Protein AF-A0A849FY72-F1 (afdb_monomer)

Radius of gyration: 19.57 Å; Cα contacts (8 Å, |Δi|>4): 69; chains: 1; bounding box: 39×29×53 Å

Mean predicted aligned error: 6.71 Å

Secondary structure (DSSP, 8-state):
-HHHHHHHHHHTHHHHS-----TTT--HHHHHHHHHHHHHHHHHHHHHHHHHHHHHHHHHHHHHT-TTB-TTT-PBPPHHHHHH-TT--S-TTGGG-

Foldseek 3Di:
DLVVLVVVCVVLVVLQDDDDDDPPDDDPVNVVVSVVSNVVSVVVNVVSVVLNVLVVVLVVCVVVVNQQAAPPPRHGADPVVCVVPVSDRHHPVVVVD

Sequence (97 aa):
MEQELESETAQTKTSRNTVTLDQQSTGRLTRMDALQQQAMANASEARRRALRTRIKAARARMDEGEYGYCLECGEEIPLDRLTFDPTLPTCLTCARG

pLDDT: mean 87.74, std 10.04, range [58.16, 96.56]

Solvent-accessible surface area (backbone atoms only — not comparable to full-atom values): 5658 Å² total; per-residue (Å²): 107,67,69,52,54,51,51,52,53,62,71,49,47,71,56,51,48,83,86,78,73,67,80,90,80,64,57,78,66,60,55,53,51,47,51,50,50,24,52,53,42,45,53,53,46,54,52,49,52,53,49,49,53,33,47,53,52,35,48,51,30,50,78,71,69,51,56,58,40,10,80,83,80,65,46,75,36,57,63,72,54,43,72,75,42,67,45,66,56,55,27,78,64,70,72,68,110

Nearest PDB structures (foldseek):
  4ijj-assembly1_A  TM=7.712E-01  e=1.490E-04  Pseudomonas aeruginosa UCBPP-PA14
  1tjl-assembly1_A  TM=8.350E-01  e=8.668E-04  Escherichia coli
  4ijj-assembly3_C  TM=7.510E-01  e=1.526E-03  Pseudomonas aeruginosa UCBPP-PA14
  6ptg-assembly2_A  TM=7.294E-01  e=1.294E-02  Chlamydia trachomatis
  6ptg-assembly3_B  TM=6.594E-01  e=1.887E-02  Chlamydia trachomatis

Structure (mmCIF, N/CA/C/O backbone):
data_AF-A0A849FY72-F1
#
_entry.id   AF-A0A849FY72-F1
#
loop_
_atom_site.group_PDB
_atom_site.id
_atom_site.type_symbol
_atom_site.label_atom_id
_atom_site.label_alt_id
_atom_site.label_comp_id
_atom_site.label_asym_id
_atom_site.label_entity_id
_atom_site.label_seq_id
_atom_site.pdbx_PDB_ins_code
_atom_site.Cartn_x
_atom_site.Cartn_y
_atom_site.Cartn_z
_atom_site.occupancy
_atom_site.B_iso_or_equiv
_atom_site.auth_seq_id
_atom_site.auth_comp_id
_atom_site.auth_asym_id
_atom_site.auth_atom_id
_atom_site.pdbx_PDB_model_num
ATOM 1 N N . MET A 1 1 ? -8.100 -8.263 -4.331 1.00 72.31 1 MET A N 1
ATOM 2 C CA . MET A 1 1 ? -6.969 -7.421 -3.883 1.00 72.31 1 MET A CA 1
ATOM 3 C C . MET A 1 1 ? -5.700 -8.213 -3.556 1.00 72.31 1 MET A C 1
ATOM 5 O O . MET A 1 1 ? -4.805 -8.175 -4.379 1.00 72.31 1 MET A O 1
ATOM 9 N N . GLU A 1 2 ? -5.551 -8.955 -2.447 1.00 81.50 2 GLU A N 1
ATOM 10 C CA . GLU A 1 2 ? -4.250 -9.620 -2.164 1.00 81.50 2 GLU A CA 1
ATOM 11 C C . GLU A 1 2 ? -3.858 -10.690 -3.201 1.00 81.50 2 GLU A C 1
ATOM 13 O O . GLU A 1 2 ? -2.770 -10.620 -3.770 1.00 81.50 2 GLU A O 1
ATOM 18 N N . GLN A 1 3 ? -4.763 -11.629 -3.500 1.00 81.31 3 GLN A N 1
ATOM 19 C CA . GLN A 1 3 ? -4.547 -12.665 -4.526 1.00 81.31 3 GLN A CA 1
ATOM 20 C C . GLN A 1 3 ? -4.300 -12.068 -5.919 1.00 81.31 3 GLN A C 1
ATOM 22 O O . GLN A 1 3 ? -3.534 -12.594 -6.720 1.00 81.31 3 GLN A O 1
ATOM 27 N N . GLU A 1 4 ? -4.928 -10.931 -6.196 1.00 84.56 4 GLU A N 1
ATOM 28 C CA . GLU A 1 4 ? -4.759 -10.189 -7.441 1.00 84.56 4 GLU A CA 1
ATOM 29 C C . GLU A 1 4 ? -3.345 -9.605 -7.533 1.00 84.56 4 GLU A C 1
ATOM 31 O O . GLU A 1 4 ? -2.637 -9.894 -8.496 1.00 84.56 4 GLU A O 1
ATOM 36 N N . LEU A 1 5 ? -2.865 -8.921 -6.486 1.00 82.88 5 LEU A N 1
ATOM 37 C CA . LEU A 1 5 ? -1.479 -8.445 -6.401 1.00 82.88 5 LEU A CA 1
ATOM 38 C C . LEU A 1 5 ? -0.453 -9.581 -6.529 1.00 82.88 5 LEU A C 1
ATOM 40 O O . LEU A 1 5 ? 0.618 -9.392 -7.115 1.00 82.88 5 LEU A O 1
ATOM 44 N N . GLU A 1 6 ? -0.748 -10.749 -5.960 1.00 84.69 6 GLU A N 1
ATOM 45 C CA . GLU A 1 6 ? 0.099 -11.935 -6.080 1.00 84.69 6 GLU A CA 1
ATOM 46 C C . GLU A 1 6 ? 0.151 -12.437 -7.526 1.00 84.69 6 GLU A C 1
ATOM 48 O O . GLU A 1 6 ? 1.245 -12.615 -8.073 1.00 84.69 6 GLU A O 1
ATOM 53 N N . SER A 1 7 ? -1.011 -12.560 -8.172 1.00 86.06 7 SER A N 1
ATOM 54 C CA . SER A 1 7 ? -1.110 -12.959 -9.577 1.00 86.06 7 SER A CA 1
ATOM 55 C C . SER A 1 7 ? -0.353 -11.996 -10.496 1.00 86.06 7 SER A C 1
ATOM 57 O O . SER A 1 7 ? 0.435 -12.429 -11.337 1.00 86.06 7 SER A O 1
A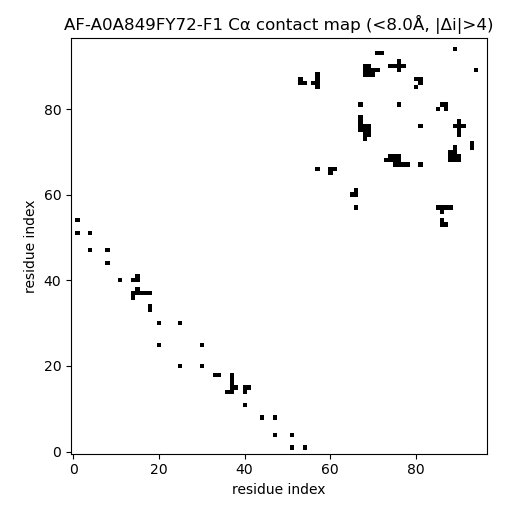TOM 59 N N . GLU A 1 8 ? -0.483 -10.687 -10.275 1.00 82.50 8 GLU A N 1
ATOM 60 C CA . GLU A 1 8 ? 0.214 -9.677 -11.062 1.00 82.50 8 GLU A CA 1
ATOM 61 C C . GLU A 1 8 ? 1.729 -9.717 -10.835 1.00 82.50 8 GLU A C 1
ATOM 63 O O . GLU A 1 8 ? 2.510 -9.491 -11.760 1.00 82.50 8 GLU A O 1
ATOM 68 N N . THR A 1 9 ? 2.171 -9.988 -9.604 1.00 84.06 9 THR A N 1
ATOM 69 C CA . THR A 1 9 ? 3.599 -10.130 -9.275 1.00 84.06 9 THR A CA 1
ATOM 70 C C . THR A 1 9 ? 4.204 -11.357 -9.957 1.00 84.06 9 THR A C 1
ATOM 72 O O . THR A 1 9 ? 5.352 -11.302 -10.419 1.00 84.06 9 THR A O 1
ATOM 75 N N . ALA A 1 10 ? 3.443 -12.453 -10.033 1.00 85.88 10 ALA A N 1
ATOM 76 C CA . ALA A 1 10 ? 3.842 -13.667 -10.732 1.00 85.88 10 ALA A CA 1
ATOM 77 C C . ALA A 1 10 ? 3.940 -13.432 -12.248 1.00 85.88 10 ALA A C 1
ATOM 79 O O . ALA A 1 10 ? 4.961 -13.768 -12.851 1.00 85.88 10 ALA A O 1
ATOM 80 N N . GLN A 1 11 ? 2.937 -12.780 -12.841 1.00 86.69 11 GLN A N 1
ATOM 81 C CA . GLN A 1 11 ? 2.893 -12.481 -14.277 1.00 86.69 11 GLN A CA 1
ATOM 82 C C . GLN A 1 11 ? 4.031 -11.551 -14.724 1.00 86.69 11 GLN A C 1
ATOM 84 O O . GLN A 1 11 ? 4.621 -11.759 -15.780 1.00 86.69 11 GLN A O 1
ATOM 89 N N . THR A 1 12 ? 4.411 -10.560 -13.909 1.00 83.69 12 THR A N 1
ATOM 90 C CA . THR A 1 12 ? 5.477 -9.602 -14.264 1.00 83.69 12 THR A CA 1
ATOM 91 C C . THR A 1 12 ? 6.885 -10.056 -13.869 1.00 83.69 12 THR A C 1
ATOM 93 O O . THR A 1 12 ? 7.827 -9.261 -13.897 1.00 83.69 12 THR A O 1
ATOM 96 N N . LYS A 1 13 ? 7.075 -11.320 -13.464 1.00 83.25 13 LYS A N 1
ATOM 97 C CA . LYS A 1 13 ? 8.381 -11.836 -13.015 1.00 83.25 13 LYS A CA 1
ATOM 98 C C . LYS A 1 13 ? 9.464 -11.712 -14.086 1.00 83.25 13 LYS A C 1
ATOM 100 O O . LYS A 1 13 ? 10.562 -11.258 -13.779 1.00 83.25 13 LYS A O 1
ATOM 105 N N . THR A 1 14 ? 9.145 -12.045 -15.333 1.00 80.88 14 THR A N 1
ATOM 106 C CA . THR A 1 14 ? 10.105 -12.024 -16.446 1.00 80.88 14 THR A CA 1
ATOM 107 C C . THR A 1 14 ? 10.595 -10.613 -16.768 1.00 80.88 14 THR A C 1
ATOM 109 O O . THR A 1 14 ? 11.788 -10.418 -16.966 1.00 80.88 14 THR A O 1
ATOM 112 N N . SER A 1 15 ? 9.715 -9.609 -16.731 1.00 79.62 15 SER A N 1
ATOM 113 C CA . SER A 1 15 ? 10.050 -8.207 -17.038 1.00 79.62 15 SER A CA 1
ATOM 114 C C . SER A 1 15 ? 10.994 -7.549 -16.023 1.00 79.62 15 SER A C 1
ATOM 116 O O . SER A 1 15 ? 11.540 -6.484 -16.289 1.00 79.62 15 SER A O 1
ATOM 118 N N . ARG A 1 16 ? 11.174 -8.163 -14.848 1.00 82.44 16 ARG A N 1
ATOM 119 C CA . ARG A 1 16 ? 12.063 -7.686 -13.775 1.00 82.44 16 ARG A CA 1
ATOM 120 C C . ARG A 1 16 ? 13.451 -8.324 -13.823 1.00 82.44 16 ARG A C 1
ATOM 122 O O . ARG A 1 16 ? 14.374 -7.813 -13.186 1.00 82.44 16 ARG A O 1
ATOM 129 N N . ASN A 1 17 ? 13.605 -9.432 -14.550 1.00 81.81 17 ASN A N 1
ATOM 130 C CA . ASN A 1 17 ? 14.885 -10.124 -14.670 1.00 81.81 17 ASN A CA 1
ATOM 131 C C . ASN A 1 17 ? 15.939 -9.231 -15.328 1.00 81.81 17 ASN A C 1
ATOM 133 O O . ASN A 1 17 ? 15.617 -8.349 -16.121 1.00 81.81 17 ASN A O 1
ATOM 137 N N . THR A 1 18 ? 17.203 -9.486 -14.989 1.00 74.56 18 THR A N 1
ATOM 138 C CA . THR A 1 18 ? 18.359 -8.785 -15.550 1.00 74.56 18 THR A CA 1
ATOM 139 C C . THR A 1 18 ? 18.297 -8.789 -17.070 1.00 74.56 18 THR A C 1
ATOM 141 O O . THR A 1 18 ? 18.247 -9.854 -17.691 1.00 74.56 18 THR A O 1
ATOM 144 N N . VAL A 1 19 ? 18.307 -7.591 -17.660 1.00 73.62 19 VAL A N 1
ATOM 145 C CA . VAL A 1 19 ? 18.289 -7.412 -19.112 1.00 73.62 19 VAL A CA 1
ATOM 146 C C . VAL A 1 19 ? 19.503 -8.116 -19.711 1.00 73.62 19 VAL A C 1
ATOM 148 O O . VAL A 1 19 ? 20.637 -7.664 -19.573 1.00 73.62 19 VAL A O 1
ATOM 151 N N . THR A 1 20 ? 19.246 -9.234 -20.386 1.00 65.25 20 THR A N 1
ATOM 152 C CA . THR A 1 20 ? 20.236 -9.963 -21.177 1.00 65.25 20 THR A CA 1
ATOM 153 C C . THR A 1 20 ? 19.812 -9.824 -22.629 1.00 65.25 20 THR A C 1
ATOM 155 O O . THR A 1 20 ? 18.896 -10.502 -23.082 1.00 65.25 20 THR A O 1
ATOM 158 N N . LEU A 1 21 ? 20.414 -8.869 -23.334 1.00 64.81 21 LEU A N 1
ATOM 159 C CA . LEU A 1 21 ? 20.189 -8.675 -24.764 1.00 64.81 21 LEU A CA 1
ATOM 160 C C . LEU A 1 21 ? 21.259 -9.447 -25.528 1.00 64.81 21 LEU A C 1
ATOM 162 O O . LEU A 1 21 ? 22.447 -9.304 -25.231 1.00 64.81 21 LEU A O 1
ATOM 166 N N . ASP A 1 22 ? 20.835 -10.241 -26.509 1.00 63.34 22 ASP A N 1
ATOM 167 C CA . ASP A 1 22 ? 21.749 -10.853 -27.467 1.00 63.34 22 ASP A CA 1
ATOM 168 C C . ASP A 1 22 ? 22.516 -9.742 -28.205 1.00 63.34 22 ASP A C 1
ATOM 170 O O . ASP A 1 22 ? 21.942 -8.848 -28.842 1.00 63.34 22 ASP A O 1
ATOM 174 N N . GLN A 1 23 ? 23.838 -9.760 -28.037 1.00 58.16 23 GLN A N 1
ATOM 175 C CA . GLN A 1 23 ? 24.744 -8.703 -28.479 1.00 58.16 23 GLN A CA 1
ATOM 176 C C . GLN A 1 23 ? 24.927 -8.682 -30.001 1.00 58.16 23 GLN A C 1
ATOM 178 O O . GLN A 1 23 ? 25.483 -7.715 -30.519 1.00 58.16 23 GLN A O 1
ATOM 183 N N . GLN A 1 24 ? 24.453 -9.702 -30.727 1.00 63.25 24 GLN A N 1
ATOM 184 C CA . GLN A 1 24 ? 24.670 -9.807 -32.171 1.00 63.25 24 GLN A CA 1
ATOM 185 C C . GLN A 1 24 ? 23.665 -9.011 -33.025 1.00 63.25 24 GLN A C 1
ATOM 187 O O . GLN A 1 24 ? 23.919 -8.818 -34.211 1.00 63.25 24 GLN A O 1
ATOM 192 N N . SER A 1 25 ? 22.558 -8.502 -32.4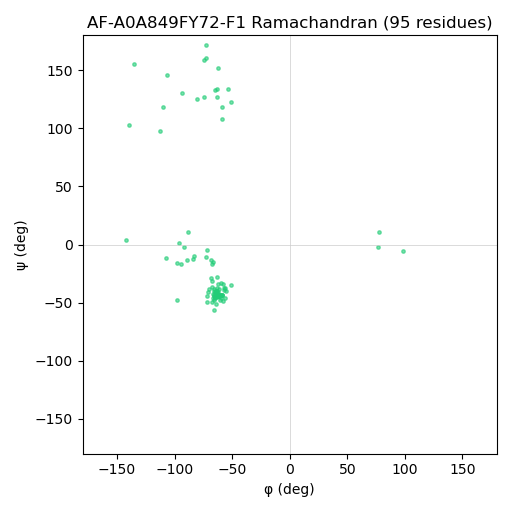63 1.00 59.25 25 SER A N 1
ATOM 193 C CA . SER A 1 25 ? 2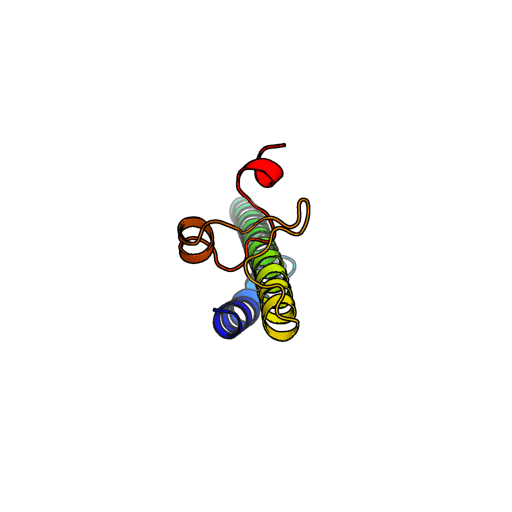1.491 -7.855 -33.259 1.00 59.25 25 SER A CA 1
ATOM 194 C C . SER A 1 25 ? 20.816 -6.625 -32.629 1.00 59.25 25 SER A C 1
ATOM 196 O O . SER A 1 25 ? 19.907 -6.052 -33.229 1.00 59.25 25 SER A O 1
ATOM 198 N N . THR A 1 26 ? 21.255 -6.159 -31.454 1.00 60.06 26 THR A N 1
ATOM 199 C CA . THR A 1 26 ? 20.564 -5.091 -30.705 1.00 60.06 26 THR A CA 1
ATOM 200 C C . THR A 1 26 ? 21.353 -3.772 -30.688 1.00 60.06 26 THR A C 1
ATOM 202 O O . THR A 1 26 ? 22.478 -3.680 -30.195 1.00 60.06 26 THR A O 1
ATOM 205 N N . GLY A 1 27 ? 20.772 -2.708 -31.258 1.00 71.75 27 GLY A N 1
ATOM 206 C CA . GLY A 1 27 ? 21.377 -1.369 -31.302 1.00 71.75 27 GLY A CA 1
ATOM 207 C C . GLY A 1 27 ? 21.373 -0.651 -29.942 1.00 71.75 27 GLY A C 1
ATOM 208 O O . GLY A 1 27 ? 20.568 -0.962 -29.066 1.00 71.75 27 GLY A O 1
ATOM 209 N N . ARG A 1 28 ? 22.232 0.368 -29.760 1.00 66.75 28 ARG A N 1
ATOM 210 C CA . ARG A 1 28 ? 22.383 1.123 -28.488 1.00 66.75 28 ARG A CA 1
ATOM 211 C C . ARG A 1 28 ? 21.063 1.643 -27.891 1.00 66.75 28 ARG A C 1
ATOM 213 O O . ARG A 1 28 ? 20.930 1.643 -26.673 1.00 66.75 28 ARG A O 1
ATOM 220 N N . LEU A 1 29 ? 20.102 2.042 -28.730 1.00 64.31 29 LEU A N 1
ATOM 221 C CA . LEU A 1 29 ? 18.793 2.545 -28.292 1.00 64.31 29 LEU A CA 1
ATOM 222 C C . LEU A 1 29 ? 17.960 1.450 -27.599 1.00 64.31 29 LEU A C 1
ATOM 224 O O . LEU A 1 29 ? 17.483 1.648 -26.489 1.00 64.31 29 LEU A O 1
ATOM 228 N N . THR A 1 30 ? 17.927 0.244 -28.172 1.00 78.50 30 THR A N 1
ATOM 229 C CA . THR A 1 30 ? 17.157 -0.894 -27.632 1.00 78.50 30 THR A CA 1
ATOM 230 C C . THR A 1 30 ? 17.631 -1.360 -26.251 1.00 78.50 30 THR A C 1
ATOM 232 O O . THR A 1 30 ? 16.834 -1.840 -25.448 1.00 78.50 30 THR A O 1
ATOM 235 N N . ARG A 1 31 ? 18.920 -1.168 -25.927 1.00 79.19 31 ARG A N 1
ATOM 236 C CA . ARG A 1 31 ? 19.462 -1.465 -24.591 1.00 79.19 31 ARG A CA 1
ATOM 237 C C . ARG A 1 31 ? 18.987 -0.473 -23.534 1.00 79.19 31 ARG A C 1
ATOM 239 O O . ARG A 1 31 ? 18.685 -0.888 -22.419 1.00 79.19 31 ARG A O 1
ATOM 246 N N . MET A 1 32 ? 18.931 0.814 -23.872 1.00 82.00 32 MET A N 1
ATOM 247 C CA . MET A 1 32 ? 18.463 1.849 -22.945 1.00 82.00 32 MET A CA 1
ATOM 248 C C . MET A 1 32 ? 16.973 1.669 -22.647 1.00 82.00 32 MET A C 1
ATOM 250 O O . MET A 1 32 ? 16.585 1.693 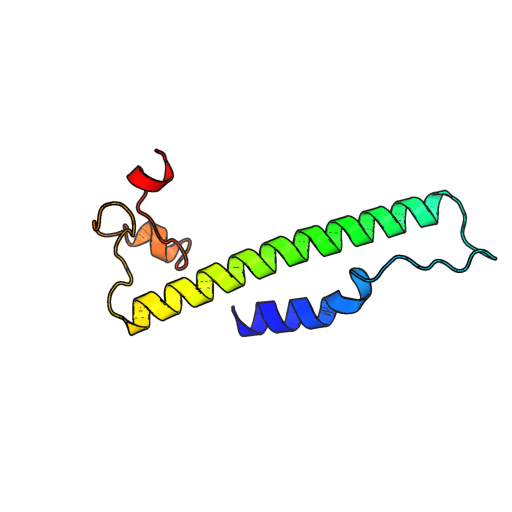-21.481 1.00 82.00 32 MET A O 1
ATOM 254 N N . ASP A 1 33 ? 16.176 1.369 -23.675 1.00 86.31 33 ASP A N 1
ATOM 255 C CA . ASP A 1 33 ? 14.744 1.100 -23.522 1.00 86.31 33 ASP A CA 1
ATOM 256 C C . ASP A 1 33 ? 14.495 -0.130 -22.638 1.00 86.31 33 ASP A C 1
ATOM 258 O O . ASP A 1 33 ? 13.672 -0.085 -21.724 1.00 86.31 33 ASP A O 1
ATOM 262 N N . ALA A 1 34 ? 15.249 -1.216 -22.843 1.00 85.19 34 ALA A N 1
ATOM 263 C CA . ALA A 1 34 ? 15.126 -2.425 -22.030 1.00 85.19 34 ALA A CA 1
ATOM 264 C C . ALA A 1 34 ? 15.483 -2.178 -20.551 1.00 85.19 34 ALA A C 1
ATOM 266 O O . ALA A 1 34 ? 14.775 -2.645 -19.657 1.00 85.19 34 ALA A O 1
ATOM 267 N N . LEU A 1 35 ? 16.545 -1.412 -20.274 1.00 87.50 35 LEU A N 1
ATOM 268 C CA . LEU A 1 35 ? 16.915 -1.032 -18.905 1.00 87.50 35 LEU A CA 1
ATOM 269 C C . LEU A 1 35 ? 15.853 -0.137 -18.257 1.00 87.50 35 LEU A C 1
ATOM 271 O O . LEU A 1 35 ? 15.513 -0.332 -17.088 1.00 87.50 35 LEU A O 1
ATOM 275 N N . GLN A 1 36 ? 15.292 0.812 -19.010 1.00 90.50 36 GLN A N 1
ATOM 276 C CA . GLN A 1 36 ? 14.213 1.669 -18.528 1.00 90.50 36 GLN A CA 1
ATOM 277 C C . GLN A 1 36 ? 12.956 0.853 -18.198 1.00 90.50 36 GLN A C 1
ATOM 279 O O . GLN A 1 36 ? 12.377 1.022 -17.122 1.00 90.50 36 GLN A O 1
ATOM 284 N N . GLN A 1 37 ? 12.567 -0.078 -19.071 1.00 89.00 37 GLN A N 1
ATOM 285 C CA . GLN A 1 37 ? 11.440 -0.985 -18.838 1.00 89.00 37 GLN A CA 1
ATOM 286 C C . GLN A 1 37 ? 11.663 -1.858 -17.598 1.00 89.00 37 GLN A C 1
ATOM 288 O O . GLN A 1 37 ? 10.759 -1.983 -16.768 1.00 89.00 37 GLN A O 1
ATOM 293 N N . GLN A 1 38 ? 12.871 -2.400 -17.419 1.00 90.12 38 GLN A N 1
ATOM 294 C CA . GLN A 1 38 ? 13.217 -3.178 -16.230 1.00 90.12 38 GLN A CA 1
ATOM 295 C C . GLN A 1 38 ? 13.119 -2.327 -14.954 1.00 90.12 38 GLN A C 1
ATOM 297 O O . GLN A 1 38 ? 12.540 -2.761 -13.955 1.00 90.12 38 GLN A O 1
ATOM 302 N N . ALA A 1 39 ? 13.636 -1.095 -14.980 1.00 91.75 39 ALA A N 1
ATOM 303 C CA . ALA A 1 39 ? 13.559 -0.175 -13.847 1.00 91.75 39 ALA A CA 1
ATOM 304 C C . ALA A 1 39 ? 12.101 0.152 -13.474 1.00 91.75 39 ALA A C 1
ATOM 306 O O . 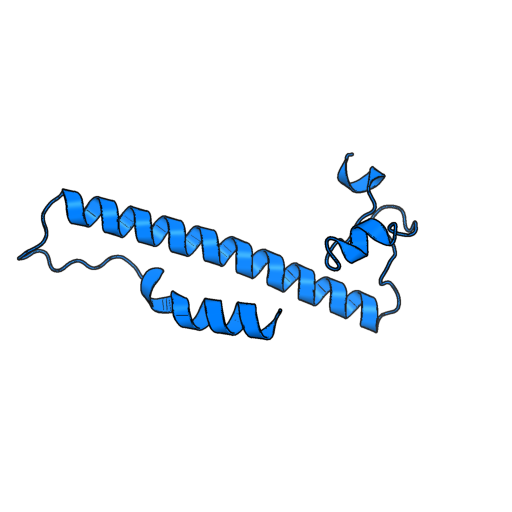ALA A 1 39 ? 11.734 0.098 -12.297 1.00 91.75 39 ALA A O 1
ATOM 307 N N . MET A 1 40 ? 11.243 0.411 -14.466 1.00 93.06 40 MET A N 1
ATOM 308 C CA . MET A 1 40 ? 9.808 0.638 -14.255 1.00 93.06 40 MET A CA 1
ATOM 309 C C . MET A 1 40 ? 9.096 -0.602 -13.694 1.00 93.06 40 MET A C 1
ATOM 311 O O . MET A 1 40 ? 8.273 -0.478 -12.779 1.00 93.06 40 MET A O 1
ATOM 315 N N . ALA A 1 41 ? 9.428 -1.798 -14.191 1.00 91.31 41 ALA A N 1
ATOM 316 C CA . ALA A 1 41 ? 8.881 -3.056 -13.687 1.00 91.31 41 ALA A CA 1
ATOM 317 C C . ALA A 1 41 ? 9.278 -3.296 -12.220 1.00 91.31 41 ALA A C 1
ATOM 319 O O . ALA A 1 41 ? 8.437 -3.680 -11.404 1.00 91.31 41 ALA A O 1
ATOM 320 N N . ASN A 1 42 ? 10.530 -3.003 -11.861 1.00 92.25 42 ASN A N 1
ATOM 321 C CA . ASN A 1 42 ? 11.025 -3.106 -10.488 1.00 92.25 42 ASN A CA 1
ATOM 322 C C . ASN A 1 42 ? 10.335 -2.108 -9.548 1.00 92.25 42 ASN A C 1
ATOM 324 O O . ASN A 1 42 ? 9.892 -2.494 -8.466 1.00 92.25 42 ASN A O 1
ATOM 328 N N . ALA A 1 43 ? 10.179 -0.850 -9.968 1.00 94.12 43 ALA A N 1
ATOM 329 C CA . ALA A 1 43 ? 9.471 0.164 -9.186 1.00 94.12 43 ALA A CA 1
ATOM 330 C C . ALA A 1 43 ? 7.993 -0.200 -8.960 1.00 94.12 43 ALA A C 1
ATOM 332 O O . ALA A 1 43 ? 7.463 -0.022 -7.862 1.00 94.12 43 ALA A O 1
ATOM 333 N N . SER A 1 44 ? 7.330 -0.7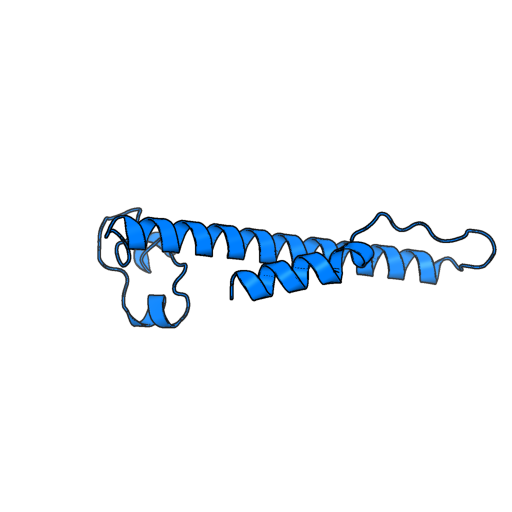39 -9.986 1.00 94.00 44 SER A N 1
ATOM 334 C CA . SER A 1 44 ? 5.932 -1.179 -9.890 1.00 94.00 44 SER A CA 1
ATOM 335 C C . SER A 1 44 ? 5.774 -2.335 -8.908 1.00 94.00 44 SER A C 1
ATOM 337 O O . SER A 1 44 ? 4.848 -2.349 -8.097 1.00 94.00 44 SER A O 1
ATOM 339 N N . GLU A 1 45 ? 6.709 -3.283 -8.926 1.00 93.00 45 GLU A N 1
ATOM 340 C CA . GLU A 1 45 ? 6.698 -4.389 -7.978 1.00 93.00 45 GLU A CA 1
ATOM 341 C C . GLU A 1 45 ? 6.914 -3.899 -6.544 1.00 93.00 45 GLU A C 1
ATOM 343 O O . GLU A 1 45 ? 6.134 -4.265 -5.664 1.00 93.00 45 GLU A O 1
ATOM 348 N N . ALA A 1 46 ? 7.887 -3.013 -6.313 1.00 94.19 46 ALA A N 1
ATOM 349 C CA . ALA A 1 46 ? 8.151 -2.479 -4.979 1.00 94.19 46 ALA A CA 1
ATOM 350 C C . ALA A 1 46 ? 6.893 -1.844 -4.355 1.00 94.19 46 ALA A C 1
ATOM 352 O O . ALA A 1 46 ? 6.590 -2.076 -3.182 1.00 94.19 46 ALA A O 1
ATOM 353 N N . ARG A 1 47 ? 6.102 -1.117 -5.160 1.00 93.62 47 ARG A N 1
ATOM 354 C CA . ARG A 1 47 ? 4.799 -0.568 -4.742 1.00 93.62 47 ARG A CA 1
ATOM 355 C C . ARG A 1 47 ? 3.791 -1.668 -4.394 1.00 93.62 47 ARG A C 1
ATOM 357 O O . ARG A 1 47 ? 3.135 -1.573 -3.358 1.00 93.62 47 ARG A O 1
ATOM 364 N N . ARG A 1 48 ? 3.693 -2.728 -5.208 1.00 93.25 48 ARG A N 1
ATOM 365 C CA . ARG A 1 48 ? 2.827 -3.892 -4.925 1.00 93.25 48 ARG A CA 1
ATOM 366 C C . ARG A 1 48 ? 3.231 -4.599 -3.634 1.00 93.25 48 ARG A C 1
ATOM 368 O O . ARG A 1 48 ? 2.365 -4.907 -2.820 1.00 93.25 48 ARG A O 1
ATOM 375 N N . ARG A 1 49 ? 4.530 -4.817 -3.396 1.00 93.06 49 ARG A N 1
ATOM 376 C CA . ARG A 1 49 ? 5.025 -5.392 -2.132 1.00 93.06 49 ARG A CA 1
ATOM 377 C C . ARG A 1 49 ? 4.613 -4.553 -0.936 1.00 93.06 49 ARG A C 1
ATOM 379 O O . ARG A 1 49 ? 4.083 -5.112 0.018 1.00 93.06 49 ARG A O 1
ATOM 386 N N . ALA A 1 50 ? 4.820 -3.238 -1.003 1.00 93.62 50 ALA A N 1
ATOM 387 C CA . ALA A 1 50 ? 4.442 -2.332 0.074 1.00 93.62 50 ALA A CA 1
ATOM 388 C C . ALA A 1 50 ? 2.933 -2.391 0.356 1.00 93.62 50 ALA A C 1
ATOM 390 O O . ALA A 1 50 ? 2.529 -2.525 1.510 1.00 93.62 50 ALA A O 1
ATOM 391 N N . LEU A 1 51 ? 2.094 -2.363 -0.686 1.00 93.00 51 LEU A N 1
ATOM 392 C CA . LEU A 1 51 ? 0.644 -2.498 -0.530 1.00 93.00 51 LEU A CA 1
ATOM 393 C C . LEU A 1 51 ? 0.261 -3.855 0.078 1.00 93.00 51 LEU A C 1
ATOM 395 O O . LEU A 1 51 ? -0.517 -3.889 1.024 1.00 93.00 51 LEU A O 1
ATOM 399 N N . ARG A 1 52 ? 0.852 -4.962 -0.384 1.00 94.00 52 ARG A N 1
ATOM 400 C CA . ARG A 1 52 ? 0.602 -6.294 0.187 1.00 94.00 52 ARG A CA 1
ATOM 401 C C . ARG A 1 52 ? 0.957 -6.356 1.672 1.00 94.00 52 ARG A C 1
ATOM 403 O O . ARG A 1 52 ? 0.188 -6.905 2.451 1.00 94.00 52 ARG A O 1
ATOM 410 N N . THR A 1 53 ? 2.089 -5.782 2.076 1.00 94.44 53 THR A N 1
ATOM 411 C CA . THR A 1 53 ? 2.465 -5.706 3.495 1.00 94.44 53 THR A CA 1
ATOM 412 C C . THR A 1 53 ? 1.430 -4.927 4.304 1.00 94.44 53 THR A C 1
ATOM 414 O O . THR A 1 53 ? 1.020 -5.395 5.363 1.00 94.44 53 THR A O 1
ATOM 417 N N . ARG A 1 54 ? 0.943 -3.788 3.790 1.00 94.19 54 ARG A N 1
ATOM 418 C CA . ARG A 1 54 ? -0.113 -3.008 4.457 1.00 94.19 54 ARG A CA 1
ATOM 419 C C . ARG A 1 54 ? -1.434 -3.776 4.564 1.00 94.19 54 ARG A C 1
ATOM 421 O O . ARG A 1 54 ? -2.060 -3.739 5.616 1.00 94.19 54 ARG A O 1
ATOM 428 N N . ILE A 1 55 ? -1.828 -4.517 3.524 1.00 95.06 55 ILE A N 1
ATOM 429 C CA . ILE A 1 55 ? -3.024 -5.380 3.551 1.00 95.06 55 ILE A CA 1
ATOM 430 C C . ILE A 1 55 ? -2.897 -6.443 4.645 1.00 95.06 55 ILE A C 1
ATOM 432 O O . ILE A 1 55 ? -3.815 -6.610 5.443 1.00 95.06 55 ILE A O 1
ATOM 436 N N . LYS A 1 56 ? -1.749 -7.128 4.716 1.00 95.38 56 LYS A N 1
ATOM 437 C CA . LYS A 1 56 ? -1.496 -8.145 5.746 1.00 95.38 56 LYS A CA 1
ATOM 438 C C . LYS A 1 56 ? -1.562 -7.561 7.155 1.00 95.38 56 LYS A C 1
ATOM 440 O O . LYS A 1 56 ? -2.202 -8.146 8.018 1.00 95.38 56 LYS A O 1
ATOM 445 N N . ALA A 1 57 ? -0.955 -6.395 7.367 1.00 94.38 57 ALA A N 1
ATOM 446 C CA . ALA A 1 57 ? -1.010 -5.704 8.653 1.00 94.38 57 ALA A CA 1
ATOM 447 C C . ALA A 1 57 ? -2.440 -5.268 9.019 1.00 94.38 57 ALA A C 1
ATOM 449 O O . ALA A 1 57 ? -2.857 -5.405 10.162 1.00 94.38 57 ALA A O 1
ATOM 450 N N . ALA A 1 58 ? -3.221 -4.772 8.056 1.00 94.50 58 ALA A N 1
ATOM 451 C CA . ALA A 1 58 ? -4.622 -4.427 8.287 1.00 94.50 58 ALA A CA 1
ATOM 452 C C . ALA A 1 58 ? -5.461 -5.654 8.663 1.00 94.50 58 ALA A C 1
ATOM 454 O O . ALA A 1 58 ? -6.280 -5.564 9.572 1.00 94.50 58 ALA A O 1
ATOM 455 N N . ARG A 1 59 ? -5.218 -6.801 8.018 1.00 94.81 59 ARG A N 1
ATOM 456 C CA . ARG A 1 59 ? -5.892 -8.058 8.351 1.00 94.81 59 ARG A CA 1
ATOM 457 C C . ARG A 1 59 ? -5.543 -8.543 9.757 1.00 94.81 59 ARG A C 1
ATOM 459 O O . ARG A 1 59 ? -6.456 -8.879 10.494 1.00 94.81 59 ARG A O 1
ATOM 466 N N . ALA A 1 60 ? -4.265 -8.502 10.137 1.00 95.56 60 ALA A N 1
ATOM 467 C CA . ALA A 1 60 ? -3.840 -8.853 11.493 1.00 95.56 60 ALA A CA 1
ATOM 468 C C . ALA A 1 60 ? -4.575 -8.010 12.550 1.00 95.56 60 ALA A C 1
ATOM 470 O O . ALA A 1 60 ? -5.173 -8.565 13.462 1.00 95.56 60 ALA A O 1
ATOM 471 N N . ARG A 1 61 ? -4.671 -6.688 12.342 1.00 94.94 61 ARG A N 1
ATOM 472 C CA . ARG A 1 61 ? -5.443 -5.803 13.233 1.00 94.94 61 ARG A CA 1
ATOM 473 C C . ARG A 1 61 ? -6.933 -6.138 13.279 1.00 94.94 61 ARG A C 1
ATOM 475 O O . ARG A 1 61 ? -7.561 -5.959 14.313 1.00 94.94 61 ARG A O 1
ATOM 482 N N . MET A 1 62 ? -7.527 -6.591 12.171 1.00 94.81 62 MET A N 1
ATOM 483 C CA . MET A 1 62 ? -8.925 -7.051 12.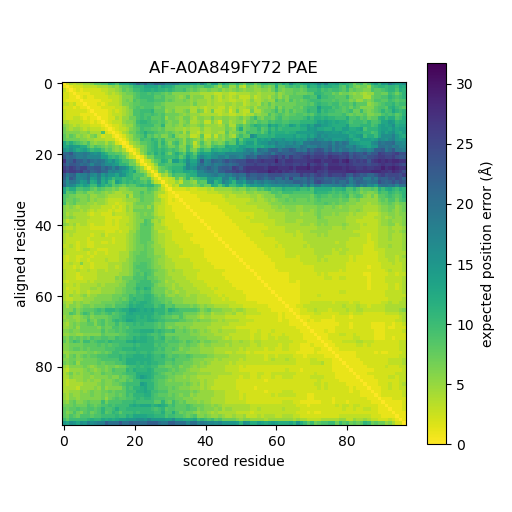178 1.00 94.81 62 MET A CA 1
ATOM 484 C C . MET A 1 62 ? -9.084 -8.304 13.034 1.00 94.81 62 MET A C 1
ATOM 486 O O . MET A 1 62 ? -10.033 -8.386 13.807 1.00 94.81 62 MET A O 1
ATOM 490 N N . ASP A 1 63 ? -8.153 -9.250 12.907 1.00 96.06 63 ASP A N 1
ATOM 491 C CA . ASP A 1 63 ? -8.169 -10.500 13.665 1.00 96.06 63 ASP A CA 1
ATOM 492 C C . ASP A 1 63 ? -7.918 -10.247 15.172 1.00 96.06 63 ASP A C 1
ATOM 494 O O . ASP A 1 63 ? -8.478 -10.943 16.017 1.00 96.06 63 ASP A O 1
ATOM 498 N N . GLU A 1 64 ? -7.141 -9.214 15.512 1.00 94.69 64 GLU A N 1
ATOM 499 C CA . GLU A 1 64 ? -6.860 -8.759 16.886 1.00 94.69 64 GLU A CA 1
ATOM 500 C C . GLU A 1 64 ? -7.951 -7.836 17.468 1.00 94.69 64 GLU A C 1
ATOM 502 O O . GLU A 1 64 ? -7.953 -7.559 18.666 1.00 94.69 64 GLU A O 1
ATOM 507 N N . GLY A 1 65 ? -8.903 -7.371 16.651 1.00 93.44 65 GLY A N 1
ATOM 508 C CA . GLY A 1 65 ? -9.957 -6.438 17.073 1.00 93.44 65 GLY A CA 1
ATOM 509 C C . GLY A 1 65 ? -9.513 -4.974 17.198 1.00 93.44 65 GLY A C 1
ATOM 510 O O . GLY A 1 65 ? -10.274 -4.145 17.687 1.00 93.44 65 GLY A O 1
ATOM 511 N N . GLU A 1 66 ? -8.314 -4.635 16.724 1.00 93.38 66 GLU A N 1
ATOM 512 C CA . GLU A 1 66 ? -7.735 -3.282 16.751 1.00 93.38 66 GLU A CA 1
ATOM 513 C C . GLU A 1 66 ? -7.945 -2.510 15.435 1.00 93.38 66 GLU A C 1
ATOM 515 O O . GLU A 1 66 ? -7.484 -1.376 15.254 1.00 93.38 66 GLU A O 1
ATOM 520 N N . TYR A 1 67 ? -8.628 -3.116 14.463 1.00 95.81 67 TYR A N 1
ATOM 521 C CA . TYR A 1 67 ? -8.922 -2.452 13.202 1.00 95.81 67 TYR A CA 1
ATOM 522 C C . TYR A 1 67 ? -9.845 -1.250 13.403 1.00 95.81 67 TYR A C 1
ATOM 524 O O . TYR A 1 67 ? -10.889 -1.342 14.039 1.00 95.81 67 TYR A O 1
ATOM 532 N N . GLY A 1 68 ? -9.475 -0.130 12.786 1.00 95.38 68 GLY A N 1
ATOM 533 C CA . GLY A 1 68 ? -10.198 1.129 12.918 1.00 95.38 68 GLY A CA 1
ATOM 534 C C . GLY A 1 68 ? -9.594 2.089 13.935 1.00 95.38 68 GLY A C 1
ATOM 535 O O . GLY A 1 68 ? -10.013 3.238 13.961 1.00 95.38 68 GLY A O 1
ATOM 536 N N . TYR A 1 69 ? -8.564 1.683 14.681 1.00 96.56 69 TYR A N 1
ATOM 537 C CA . TYR A 1 69 ? -7.838 2.554 15.604 1.00 96.56 69 TYR A CA 1
ATOM 538 C C . TYR A 1 69 ? -6.451 2.928 15.068 1.00 96.56 69 TYR A C 1
ATOM 540 O O . TYR A 1 69 ? -5.797 2.168 14.342 1.00 96.56 69 TYR A O 1
ATOM 548 N N . CYS A 1 70 ? -6.026 4.148 15.385 1.00 96.44 70 CYS A N 1
ATOM 549 C CA . CYS A 1 70 ? -4.737 4.709 15.014 1.00 96.44 70 CYS A CA 1
ATOM 550 C C . CYS A 1 70 ? -3.624 4.096 15.865 1.00 96.44 70 CYS A C 1
ATOM 552 O O . CYS A 1 70 ? -3.670 4.177 17.088 1.00 96.44 70 CYS A O 1
ATOM 554 N N . LEU A 1 71 ? -2.580 3.567 15.223 1.00 94.75 71 LEU A N 1
ATOM 555 C CA . LEU A 1 71 ? -1.443 2.947 15.920 1.00 94.75 71 LEU A CA 1
ATOM 556 C C . LEU A 1 71 ? -0.559 3.934 16.704 1.00 94.75 71 LEU A C 1
ATOM 558 O O . LEU A 1 71 ? 0.272 3.501 17.493 1.00 94.75 71 LEU A O 1
ATOM 562 N N . GLU A 1 72 ? -0.703 5.242 16.478 1.00 95.81 72 GLU A N 1
ATOM 563 C CA . GL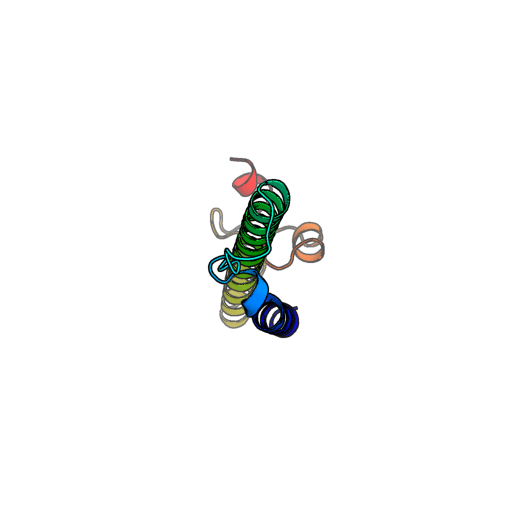U A 1 72 ? 0.118 6.263 17.143 1.00 95.81 72 GLU A CA 1
ATOM 564 C C . GLU A 1 72 ? -0.576 6.900 18.352 1.00 95.81 72 GLU A C 1
ATOM 566 O O . GLU A 1 72 ? 0.031 7.009 19.414 1.00 95.81 72 GLU A O 1
ATOM 571 N N . CYS A 1 73 ? -1.838 7.318 18.213 1.00 96.19 73 CYS A N 1
ATOM 572 C CA . CYS A 1 73 ? -2.582 7.986 19.288 1.00 96.19 73 CYS A CA 1
ATOM 573 C C . CYS A 1 73 ? -3.677 7.121 19.930 1.00 96.19 73 CYS A C 1
ATOM 575 O O . CYS A 1 73 ? -4.223 7.509 20.958 1.00 96.19 73 CYS A O 1
ATOM 577 N N . GLY A 1 74 ? -4.024 5.975 19.335 1.00 94.88 74 GLY A N 1
ATOM 578 C CA . GLY A 1 74 ? -5.114 5.109 19.796 1.00 94.88 74 GLY A CA 1
ATOM 579 C C . GLY A 1 74 ? -6.524 5.598 19.443 1.00 94.88 74 GLY A C 1
ATOM 580 O O . GLY A 1 74 ? -7.494 4.910 19.740 1.00 94.88 74 GLY A O 1
ATOM 581 N N . GLU A 1 75 ? -6.667 6.761 18.803 1.00 95.81 75 GLU A N 1
ATOM 582 C CA . GLU A 1 75 ? -7.975 7.298 18.409 1.00 95.81 75 GLU A CA 1
ATOM 583 C C . GLU A 1 75 ? -8.570 6.565 17.201 1.00 95.81 75 GLU A C 1
ATOM 585 O O . GLU A 1 75 ? -7.857 5.972 16.388 1.00 95.81 75 GLU A O 1
ATOM 590 N N . GLU A 1 76 ? -9.888 6.662 17.039 1.00 95.94 76 GLU A N 1
ATOM 591 C CA . GLU A 1 76 ? -10.591 6.111 15.882 1.00 95.94 76 GLU A CA 1
ATOM 592 C C . GLU A 1 76 ? -10.153 6.784 14.574 1.00 95.94 76 GLU A C 1
ATOM 594 O O . GLU A 1 76 ? -10.070 8.009 14.441 1.00 95.94 76 GLU A O 1
ATOM 599 N N . ILE A 1 77 ? -9.891 5.962 13.563 1.00 96.00 77 ILE A N 1
ATOM 600 C CA . ILE A 1 77 ? -9.639 6.408 12.201 1.00 96.00 77 ILE A CA 1
ATOM 601 C C . ILE A 1 77 ? -11.001 6.688 11.550 1.00 96.00 77 ILE A C 1
ATOM 603 O O . ILE A 1 77 ? -11.835 5.784 11.481 1.00 96.00 77 ILE A O 1
ATOM 607 N N . PRO A 1 78 ? -11.229 7.900 11.003 1.00 94.44 78 PRO A N 1
ATOM 608 C CA . PRO A 1 78 ? -12.487 8.232 10.346 1.00 94.44 78 PRO A CA 1
ATOM 609 C C . PRO A 1 78 ? -12.866 7.222 9.259 1.00 94.44 78 PRO A C 1
ATOM 611 O O . PRO A 1 78 ? -12.038 6.884 8.405 1.00 94.44 78 PRO A O 1
ATOM 614 N N . LEU A 1 79 ? -14.131 6.794 9.251 1.00 93.81 79 LEU A N 1
ATOM 615 C CA . LEU A 1 79 ? -14.633 5.778 8.323 1.00 93.81 79 LEU A CA 1
ATOM 616 C C . LEU A 1 79 ? -14.398 6.154 6.854 1.00 93.81 79 LEU A C 1
ATOM 618 O O . LEU A 1 79 ? -14.018 5.295 6.062 1.00 93.81 79 LEU A O 1
ATOM 622 N N . ASP A 1 80 ? -14.535 7.432 6.495 1.00 94.56 80 ASP A N 1
ATOM 623 C CA . ASP A 1 80 ? -14.274 7.920 5.134 1.00 94.56 80 ASP A CA 1
ATOM 624 C C . ASP A 1 80 ? -12.838 7.618 4.676 1.00 94.56 80 ASP A C 1
ATOM 626 O O . ASP A 1 80 ? -12.601 7.296 3.510 1.00 94.56 80 ASP A O 1
ATOM 630 N N . ARG A 1 81 ? -11.862 7.651 5.599 1.00 94.00 81 ARG A N 1
ATOM 631 C CA . ARG A 1 81 ? -10.466 7.304 5.293 1.00 94.00 81 ARG A CA 1
ATOM 632 C C . ARG A 1 81 ? -10.292 5.811 5.078 1.00 94.00 81 ARG A C 1
ATOM 634 O O . ARG A 1 81 ? -9.614 5.437 4.130 1.00 94.00 81 ARG A O 1
ATOM 641 N N . LEU A 1 82 ? -10.896 4.982 5.926 1.00 94.50 82 LEU A N 1
ATOM 642 C CA . LEU A 1 82 ? -10.841 3.522 5.786 1.00 94.50 82 LEU A CA 1
ATOM 643 C C . LEU A 1 82 ? -11.622 3.035 4.561 1.00 94.50 82 LEU A C 1
ATOM 645 O O . LEU A 1 82 ? -11.266 2.027 3.963 1.00 94.50 82 LEU A O 1
ATOM 649 N N . THR A 1 83 ? -12.661 3.766 4.161 1.00 93.75 83 THR A N 1
ATOM 650 C CA . THR A 1 83 ? -13.410 3.508 2.925 1.00 93.75 83 THR A CA 1
ATOM 651 C C . THR A 1 83 ? -12.562 3.842 1.699 1.00 93.75 83 THR A C 1
ATOM 653 O O . THR A 1 83 ? -12.599 3.114 0.710 1.00 93.75 83 THR A O 1
ATOM 656 N N . PHE A 1 84 ? -11.767 4.915 1.766 1.00 94.38 84 PHE A N 1
ATOM 657 C CA . PHE A 1 84 ? -10.828 5.285 0.708 1.00 94.38 84 PHE A CA 1
ATOM 658 C C . PHE A 1 84 ? -9.613 4.342 0.628 1.00 94.38 84 PHE A C 1
ATOM 660 O O . PHE A 1 84 ? -9.271 3.868 -0.453 1.00 94.38 84 PHE A O 1
ATOM 667 N N . ASP A 1 85 ? -8.956 4.068 1.758 1.00 93.44 85 ASP A N 1
ATOM 668 C CA . ASP A 1 85 ? -7.869 3.094 1.874 1.00 93.44 85 ASP A CA 1
ATOM 669 C C . ASP A 1 85 ? -8.018 2.302 3.194 1.00 93.44 85 ASP A C 1
ATOM 671 O O . ASP A 1 85 ? -7.641 2.797 4.263 1.00 93.44 85 ASP A O 1
ATOM 675 N N . PRO A 1 86 ? -8.512 1.047 3.142 1.00 93.69 86 PRO A N 1
ATOM 676 C CA . PRO A 1 86 ? -8.722 0.214 4.329 1.00 93.69 86 PRO A CA 1
ATOM 677 C C . PRO A 1 86 ? -7.411 -0.280 4.948 1.00 93.69 86 PRO A C 1
ATOM 679 O O . PRO A 1 86 ? -7.402 -0.939 5.981 1.00 93.69 86 PRO A O 1
ATOM 682 N N . THR A 1 87 ? -6.267 -0.004 4.323 1.00 95.25 87 THR A N 1
ATOM 683 C CA . THR A 1 87 ? -4.965 -0.444 4.826 1.00 95.25 87 THR A CA 1
ATOM 684 C C . THR A 1 87 ? -4.292 0.590 5.726 1.00 95.25 87 THR A C 1
ATOM 686 O O . THR A 1 87 ? -3.212 0.323 6.257 1.00 95.25 87 THR A O 1
ATOM 689 N N . LEU A 1 88 ? -4.907 1.766 5.915 1.00 94.75 88 LEU A N 1
ATOM 690 C CA . LEU A 1 88 ? -4.332 2.856 6.700 1.00 94.75 88 LEU A CA 1
ATOM 691 C C . LEU A 1 88 ? -4.151 2.462 8.180 1.00 94.75 88 LEU A C 1
ATOM 693 O O . LEU A 1 88 ? -5.106 2.015 8.823 1.00 94.75 88 LEU A O 1
ATOM 697 N N . PRO A 1 89 ? -2.935 2.622 8.740 1.00 94.31 89 PRO A N 1
ATOM 698 C CA . PRO A 1 89 ? -2.666 2.335 10.147 1.00 94.31 89 PRO A CA 1
ATOM 699 C C . PRO A 1 89 ? -2.893 3.534 11.079 1.00 94.31 89 PRO A C 1
ATOM 701 O O . PRO A 1 89 ? -2.909 3.356 12.292 1.00 94.31 89 PRO A O 1
ATOM 704 N N . THR A 1 90 ? -3.040 4.749 10.543 1.00 95.69 90 THR A N 1
ATOM 705 C CA . THR A 1 90 ? -3.030 5.990 11.333 1.00 95.69 90 THR A CA 1
ATOM 706 C C . THR A 1 90 ? -4.145 6.963 10.946 1.00 95.69 90 THR A C 1
ATOM 708 O O . THR A 1 90 ? -4.665 6.949 9.822 1.00 95.69 90 THR A O 1
ATOM 711 N N . CYS A 1 91 ? -4.523 7.824 11.897 1.00 95.31 91 CYS A N 1
ATOM 712 C CA . CYS A 1 91 ? -5.503 8.890 11.697 1.00 95.31 91 CYS A CA 1
ATOM 713 C C . CYS A 1 91 ? -4.925 10.041 10.848 1.00 95.31 91 CYS A C 1
ATOM 715 O O . CYS A 1 91 ? -3.735 10.082 10.532 1.00 95.31 91 CYS A O 1
ATOM 717 N N . LEU A 1 92 ? -5.779 10.994 10.453 1.00 93.44 92 LEU A N 1
ATOM 718 C CA . LEU A 1 92 ? -5.360 12.134 9.626 1.00 93.44 92 LEU A CA 1
ATOM 719 C C . LEU A 1 92 ? -4.309 13.010 10.320 1.00 93.44 92 LEU A C 1
ATOM 721 O O . LEU A 1 92 ? -3.410 13.505 9.647 1.00 93.44 92 LEU A O 1
ATOM 725 N N . THR A 1 93 ? -4.454 13.211 11.629 1.00 94.56 93 THR A N 1
ATOM 726 C CA . THR A 1 93 ? -3.575 14.062 12.437 1.00 94.56 93 THR A CA 1
ATOM 727 C C . THR A 1 93 ? -2.172 13.468 12.494 1.00 94.56 93 THR A C 1
ATOM 729 O O . THR A 1 93 ? -1.235 14.082 11.999 1.00 94.56 93 THR A O 1
ATOM 732 N N . CYS A 1 94 ? -2.053 12.219 12.950 1.00 95.44 94 CYS A N 1
ATOM 733 C CA . CYS A 1 94 ? -0.797 11.466 13.000 1.00 95.44 94 CYS A CA 1
ATOM 734 C C . CYS A 1 94 ? -0.117 11.334 11.629 1.00 95.44 94 CYS A C 1
ATOM 736 O O . CYS A 1 94 ? 1.088 11.503 11.499 1.00 95.44 94 CYS A O 1
ATOM 738 N N . ALA A 1 95 ? -0.892 11.123 10.560 1.00 91.50 95 ALA A N 1
ATOM 739 C CA . ALA A 1 95 ? -0.335 11.051 9.210 1.00 91.50 95 ALA A CA 1
ATOM 740 C C . ALA A 1 95 ? 0.238 12.388 8.691 1.00 91.50 95 ALA A C 1
ATOM 742 O O . ALA A 1 95 ? 0.953 12.384 7.687 1.00 91.50 95 ALA A O 1
ATOM 743 N N . ARG A 1 96 ? -0.109 13.526 9.310 1.00 91.38 96 ARG A N 1
ATOM 744 C CA . ARG A 1 96 ? 0.377 14.862 8.927 1.00 91.38 96 ARG A CA 1
ATOM 745 C C . ARG A 1 96 ? 1.554 15.359 9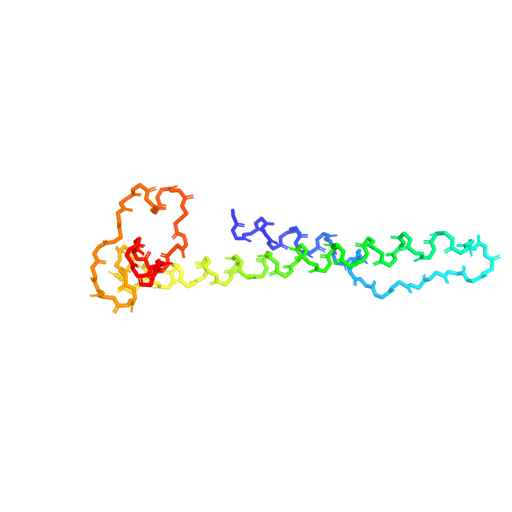.777 1.00 91.38 96 ARG A C 1
ATOM 747 O O . ARG A 1 96 ? 2.240 16.259 9.295 1.00 91.38 96 ARG A O 1
ATOM 754 N N . GLY A 1 97 ? 1.815 14.741 10.934 1.00 81.69 97 GLY A N 1
ATOM 755 C CA . GLY A 1 97 ? 2.842 15.161 11.896 1.00 81.69 97 GLY A CA 1
ATOM 756 C C . GLY A 1 97 ? 2.311 16.163 12.907 1.00 81.69 97 GLY A C 1
ATOM 757 O O . GLY A 1 97 ? 1.917 17.270 12.479 1.00 81.69 97 GLY A O 1
#